Protein AF-A0A672S5M6-F1 (afdb_monomer_lite)

Secondary structure (DSSP, 8-state):
-----------TTTTTSS-HHHHHHHHHHH-TTGGGT--PPP----

Radius of gyration: 17.37 Å; chains: 1; bounding box: 24×19×64 Å

Sequence (46 aa):
MQENPGSIGVDGGYASNVPAFLTKLWTLVEDPETNHLICWSTVSSH

Foldseek 3Di:
DDDDDDDPPDPPPPCVPDPPVVVVVVVLQPDPVNVVVHYDDPPPPD

InterPro domains:
  IPR036388 Winged helix-like DNA-binding domain superfamily [G3DSA:1.10.10.10] (13-46)
  IPR036390 Winged helix DNA-binding domain superfamily [SSF46785] (16-42)

Structure (mmCIF, N/CA/C/O backbone):
data_AF-A0A672S5M6-F1
#
_entry.id   AF-A0A672S5M6-F1
#
loop_
_atom_site.group_PDB
_atom_site.id
_atom_site.type_symbol
_atom_site.label_atom_id
_atom_site.la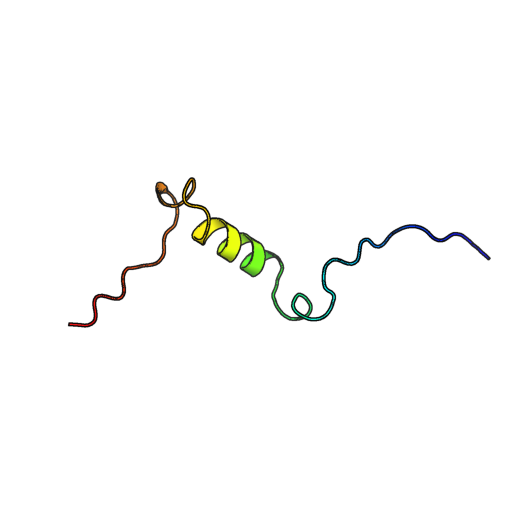bel_alt_id
_atom_site.label_comp_id
_atom_site.label_asym_id
_atom_site.label_entity_id
_atom_site.label_seq_id
_atom_site.pdbx_PDB_ins_code
_atom_site.Cartn_x
_atom_site.Cartn_y
_atom_site.Cartn_z
_atom_site.occupancy
_atom_site.B_iso_or_equiv
_atom_site.auth_seq_id
_atom_site.auth_comp_id
_atom_site.auth_asym_id
_atom_site.auth_atom_id
_atom_site.pdbx_PDB_model_num
ATOM 1 N N . MET A 1 1 ? 5.551 14.126 -42.411 1.00 57.47 1 MET A N 1
ATOM 2 C CA . MET A 1 1 ? 6.060 13.986 -41.032 1.00 57.47 1 MET A CA 1
ATOM 3 C C . MET A 1 1 ? 4.825 13.957 -40.157 1.00 57.47 1 MET A C 1
ATOM 5 O O . MET A 1 1 ? 4.086 14.928 -40.183 1.00 57.47 1 MET A O 1
ATOM 9 N N . GLN A 1 2 ? 4.490 12.790 -39.613 1.00 53.56 2 GLN A N 1
ATOM 10 C CA . GLN A 1 2 ? 3.158 12.488 -39.085 1.00 53.56 2 GLN A CA 1
ATOM 11 C C . GLN A 1 2 ? 3.099 12.838 -37.586 1.00 53.56 2 GLN A C 1
ATOM 13 O O . GLN A 1 2 ? 3.860 12.271 -36.811 1.00 53.56 2 GLN A O 1
ATOM 18 N N . GLU A 1 3 ? 2.243 13.816 -37.267 1.00 44.69 3 GLU A N 1
ATOM 19 C CA . GLU A 1 3 ? 1.377 13.981 -36.085 1.00 44.69 3 GLU A CA 1
ATOM 20 C C . GLU A 1 3 ? 1.955 13.838 -34.656 1.00 44.69 3 GLU A C 1
ATOM 22 O O . GLU A 1 3 ? 2.365 12.769 -34.214 1.00 44.69 3 GLU A O 1
ATOM 27 N N . ASN A 1 4 ? 1.831 14.920 -33.877 1.00 61.94 4 ASN A N 1
ATOM 28 C CA . ASN A 1 4 ? 1.871 14.952 -32.407 1.00 61.94 4 ASN A CA 1
ATOM 29 C C . ASN A 1 4 ? 0.453 15.317 -31.940 1.00 61.94 4 ASN A C 1
ATOM 31 O O . ASN A 1 4 ? -0.036 16.361 -32.378 1.00 61.94 4 ASN A O 1
ATOM 35 N N . PRO A 1 5 ? -0.262 14.471 -31.175 1.00 60.53 5 PRO A N 1
ATOM 36 C CA . PRO A 1 5 ? -0.491 14.800 -29.758 1.00 60.53 5 PRO A CA 1
ATOM 37 C C . PRO A 1 5 ? -0.810 13.566 -28.894 1.00 60.53 5 PRO A C 1
ATOM 39 O O . PRO A 1 5 ? -1.844 12.929 -29.078 1.00 60.53 5 PRO A O 1
ATOM 42 N N . GLY A 1 6 ? 0.003 13.238 -27.887 1.00 52.94 6 GLY A N 1
ATOM 43 C CA . GLY A 1 6 ? -0.452 12.226 -26.925 1.00 52.94 6 GLY A CA 1
ATOM 44 C C . GLY A 1 6 ? 0.616 11.526 -26.117 1.00 52.94 6 GLY A C 1
ATOM 45 O O . GLY A 1 6 ? 0.816 10.327 -26.250 1.00 52.94 6 GLY A O 1
ATOM 46 N N . SER A 1 7 ? 1.234 12.244 -25.194 1.00 57.03 7 SER A N 1
ATOM 47 C CA . SER A 1 7 ? 1.506 11.626 -23.906 1.00 57.03 7 SER A CA 1
ATOM 48 C C . SER A 1 7 ? 1.393 12.724 -22.873 1.00 57.03 7 SER A C 1
ATOM 50 O O . SER A 1 7 ? 2.279 13.566 -22.732 1.00 57.03 7 SER A O 1
ATOM 52 N N . ILE A 1 8 ? 0.245 12.760 -22.201 1.00 55.31 8 ILE A N 1
ATOM 53 C CA . ILE A 1 8 ? 0.123 13.387 -20.890 1.00 55.31 8 ILE A CA 1
ATOM 54 C C . ILE A 1 8 ? 1.041 12.551 -19.994 1.00 55.31 8 ILE A C 1
ATOM 56 O O . ILE A 1 8 ? 0.631 11.562 -19.395 1.00 55.31 8 ILE A O 1
ATOM 60 N N . GLY A 1 9 ? 2.332 12.872 -20.043 1.00 53.84 9 GLY A N 1
ATOM 61 C CA . GLY A 1 9 ? 3.364 12.252 -19.241 1.00 53.84 9 GLY A CA 1
ATOM 62 C C . GLY A 1 9 ? 3.214 12.785 -17.834 1.00 53.84 9 GLY A C 1
ATOM 63 O O . GLY A 1 9 ? 3.848 13.775 -17.476 1.00 53.84 9 GLY A O 1
ATOM 64 N N . VAL A 1 10 ? 2.338 12.150 -17.062 1.00 57.97 10 VAL A N 1
ATOM 65 C CA . VAL A 1 10 ? 2.426 12.227 -15.610 1.00 57.97 10 VAL A CA 1
ATOM 66 C C . VAL A 1 10 ? 3.819 11.666 -15.267 1.00 57.97 10 VAL A C 1
ATOM 68 O O . VAL A 1 10 ? 4.154 10.535 -15.612 1.00 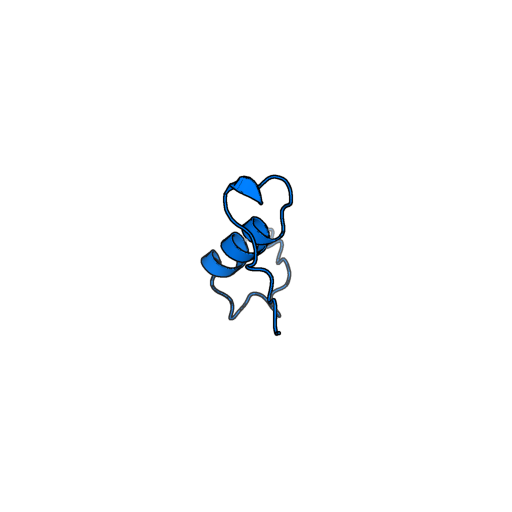57.97 10 VAL A O 1
ATOM 71 N N . ASP A 1 11 ? 4.700 12.541 -14.774 1.00 54.25 11 ASP A N 1
ATOM 72 C CA . ASP A 1 11 ? 5.827 12.210 -13.890 1.00 54.25 11 ASP A CA 1
ATOM 73 C C . ASP A 1 11 ? 6.741 11.018 -14.270 1.00 54.25 11 ASP A C 1
ATOM 75 O O . ASP A 1 11 ? 7.032 10.123 -13.477 1.00 54.25 11 ASP A O 1
ATOM 79 N N . GLY A 1 12 ? 7.363 11.078 -15.452 1.00 52.81 12 GLY A N 1
ATOM 80 C CA . GLY A 1 12 ? 8.368 10.105 -15.923 1.00 52.81 12 GLY A CA 1
ATOM 81 C C . GLY A 1 12 ? 9.690 9.997 -15.128 1.00 52.81 12 GLY A C 1
ATOM 82 O O . GLY A 1 12 ? 10.657 9.446 -15.649 1.00 52.81 12 GLY A O 1
ATOM 83 N N . GLY A 1 13 ? 9.773 10.510 -13.895 1.00 54.44 13 GLY A N 1
ATOM 84 C CA . GLY A 1 13 ? 10.971 10.432 -13.043 1.00 54.44 13 GLY A CA 1
ATOM 85 C C . GLY A 1 13 ? 10.843 9.512 -11.823 1.00 54.44 13 GLY A C 1
ATOM 86 O O . GLY A 1 13 ? 11.823 8.878 -11.441 1.00 54.44 13 GLY A O 1
ATOM 87 N N . TYR A 1 14 ? 9.647 9.400 -11.237 1.00 54.72 14 TYR A N 1
ATOM 88 C CA . TYR A 1 14 ? 9.406 8.617 -10.012 1.00 54.72 14 TYR A CA 1
ATOM 89 C C . TYR A 1 14 ? 8.652 7.308 -10.288 1.00 54.72 14 TYR A C 1
ATOM 91 O O . TYR A 1 14 ? 8.844 6.320 -9.582 1.00 54.72 14 TYR A O 1
ATOM 99 N N . ALA A 1 15 ? 7.853 7.269 -11.357 1.00 55.44 15 ALA A N 1
ATOM 100 C CA . ALA A 1 15 ? 7.062 6.104 -11.751 1.00 55.44 15 ALA A CA 1
ATOM 101 C C . ALA A 1 15 ? 7.846 5.041 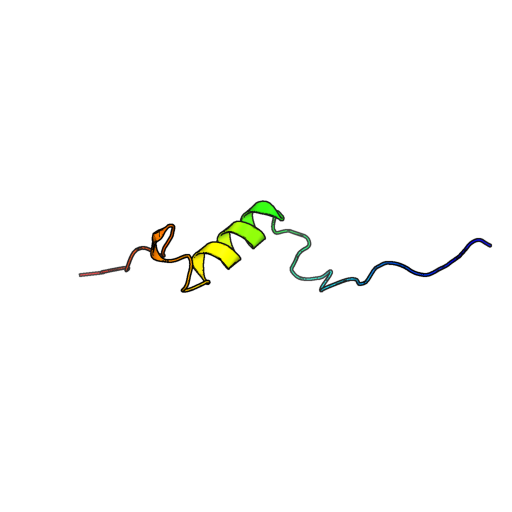-12.549 1.00 55.44 15 ALA A C 1
ATOM 103 O O . ALA A 1 15 ? 7.341 3.948 -12.785 1.00 55.44 15 ALA A O 1
ATOM 104 N N . SER A 1 16 ? 9.081 5.322 -12.976 1.00 58.84 16 SER A N 1
ATOM 105 C CA . SER A 1 16 ? 9.819 4.460 -13.916 1.00 58.84 16 SER A CA 1
ATOM 106 C C . SER A 1 16 ? 10.275 3.119 -13.329 1.00 58.84 16 SER A C 1
ATOM 108 O O . SER A 1 16 ?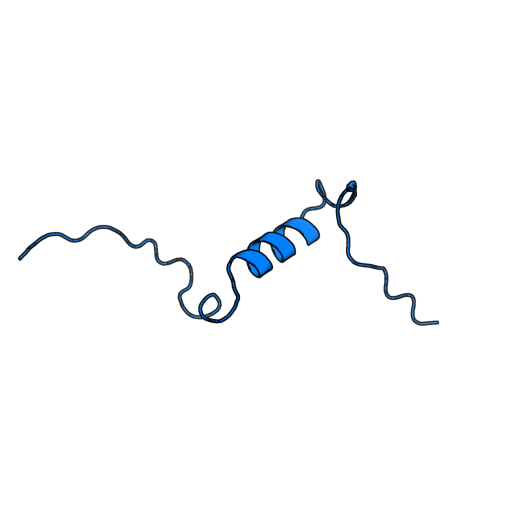 10.515 2.180 -14.084 1.00 58.84 16 SER A O 1
ATOM 110 N N . ASN A 1 17 ? 10.366 3.005 -12.001 1.00 72.25 17 ASN A N 1
ATOM 111 C CA . ASN A 1 17 ? 10.849 1.796 -11.320 1.00 72.25 17 ASN A CA 1
ATOM 112 C C . ASN A 1 17 ? 9.819 1.159 -10.379 1.00 72.25 17 ASN A C 1
ATOM 114 O O . ASN A 1 17 ? 10.095 0.110 -9.799 1.00 72.25 17 ASN A O 1
ATOM 118 N N . VAL A 1 18 ? 8.644 1.771 -10.212 1.00 83.75 18 VAL A N 1
ATOM 119 C CA . VAL A 1 18 ? 7.572 1.218 -9.381 1.00 83.75 18 VAL A CA 1
ATOM 120 C C . VAL A 1 18 ? 6.549 0.569 -10.311 1.00 83.75 18 VAL A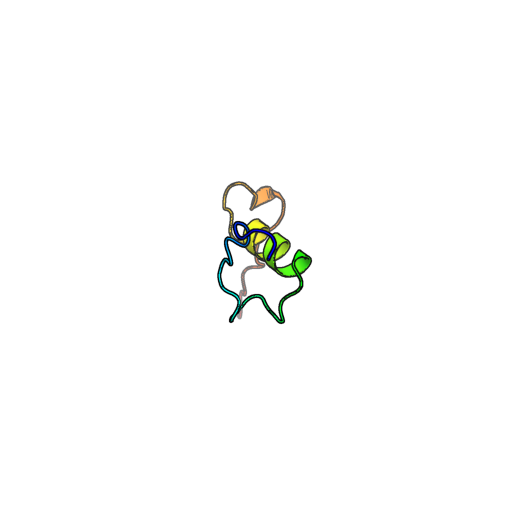 C 1
ATOM 122 O O . VAL A 1 18 ? 5.921 1.266 -11.105 1.00 83.75 18 VAL A O 1
ATOM 125 N N . PRO A 1 19 ? 6.361 -0.761 -10.255 1.00 84.75 19 PRO A N 1
ATOM 126 C CA . PRO A 1 19 ? 5.326 -1.422 -11.032 1.00 84.75 19 PRO A CA 1
ATOM 127 C C . PRO A 1 19 ? 3.956 -0.803 -10.755 1.00 84.75 19 PRO A C 1
ATOM 129 O O . PRO A 1 19 ? 3.590 -0.604 -9.598 1.00 84.75 19 PRO A O 1
ATOM 132 N N . ALA A 1 20 ? 3.157 -0.600 -11.804 1.00 84.81 20 ALA A N 1
ATOM 133 C CA . ALA A 1 20 ? 1.815 -0.019 -11.697 1.00 84.81 20 ALA A CA 1
ATOM 134 C C . ALA A 1 20 ? 0.916 -0.736 -10.669 1.00 84.81 20 ALA A C 1
ATOM 136 O O . ALA A 1 20 ? 0.046 -0.123 -10.056 1.00 84.81 20 ALA A O 1
ATOM 137 N N . PHE A 1 21 ? 1.142 -2.035 -10.449 1.00 89.94 21 PHE A N 1
ATOM 138 C CA . PHE A 1 21 ? 0.477 -2.803 -9.399 1.00 89.94 21 PHE A CA 1
ATOM 139 C C . PHE A 1 21 ? 0.746 -2.244 -7.993 1.00 89.94 21 PHE A C 1
ATOM 141 O O . PHE A 1 21 ? -0.193 -2.075 -7.220 1.00 89.94 21 PHE A O 1
ATOM 148 N N . LEU A 1 22 ? 2.003 -1.925 -7.675 1.00 90.31 22 LEU A N 1
ATOM 149 C CA . LEU A 1 22 ? 2.378 -1.382 -6.370 1.00 90.31 22 LEU A CA 1
ATOM 150 C C . LEU A 1 22 ? 1.816 0.021 -6.174 1.00 90.31 22 LEU A C 1
ATOM 152 O O . LEU A 1 22 ? 1.327 0.316 -5.092 1.00 90.31 22 LEU A O 1
ATOM 156 N N . THR A 1 23 ? 1.813 0.851 -7.219 1.00 88.19 23 THR A N 1
ATOM 157 C CA . THR A 1 23 ? 1.183 2.176 -7.168 1.00 88.19 23 THR A CA 1
ATOM 158 C C . THR A 1 23 ? -0.300 2.060 -6.827 1.00 88.19 23 THR A C 1
ATOM 160 O O . THR A 1 23 ? -0.772 2.722 -5.912 1.00 88.19 23 THR A O 1
ATOM 163 N N . LYS A 1 24 ? -1.028 1.158 -7.500 1.00 88.19 24 LYS A N 1
ATOM 164 C CA . LYS A 1 24 ? -2.455 0.932 -7.221 1.00 88.19 24 LYS A CA 1
ATOM 165 C C . LYS A 1 24 ? -2.696 0.394 -5.815 1.00 88.19 24 LYS A C 1
ATOM 167 O O . LYS A 1 24 ? -3.650 0.816 -5.172 1.00 88.19 24 LYS A O 1
ATOM 172 N N . LEU A 1 25 ? -1.854 -0.528 -5.351 1.00 92.38 25 LEU A N 1
ATOM 173 C CA . LEU A 1 25 ? -1.939 -1.049 -3.991 1.00 92.38 25 LEU A CA 1
ATOM 174 C C . LEU A 1 25 ? -1.707 0.066 -2.966 1.00 92.38 25 LEU A C 1
ATOM 176 O O . LEU A 1 25 ? -2.489 0.191 -2.036 1.00 92.38 25 LEU A O 1
ATOM 180 N N . TRP A 1 26 ? -0.679 0.891 -3.161 1.00 88.94 26 TRP A N 1
ATOM 181 C CA . TRP A 1 26 ? -0.365 2.010 -2.274 1.00 88.94 26 TRP A CA 1
ATOM 182 C C . TRP A 1 26 ? -1.534 2.991 -2.174 1.00 88.94 26 TRP A C 1
ATOM 184 O O . TRP A 1 26 ? -1.984 3.291 -1.073 1.00 88.94 26 TRP A O 1
ATOM 194 N N . THR A 1 27 ? -2.095 3.404 -3.314 1.00 90.31 27 THR A N 1
ATOM 195 C CA . THR A 1 27 ? -3.281 4.272 -3.348 1.00 90.31 27 THR A CA 1
ATOM 196 C C . THR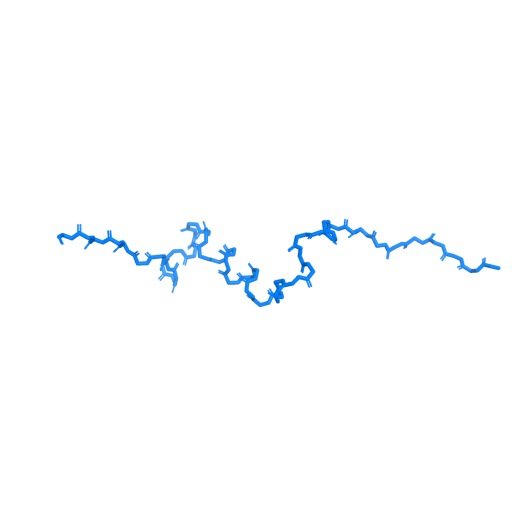 A 1 27 ? -4.468 3.655 -2.606 1.00 90.31 27 THR A C 1
ATOM 198 O O . THR A 1 27 ? -5.162 4.357 -1.882 1.00 90.31 27 THR A O 1
ATOM 201 N N . LEU A 1 28 ? -4.684 2.343 -2.744 1.00 93.56 28 LEU A N 1
ATOM 202 C CA . LEU A 1 28 ? -5.766 1.636 -2.055 1.00 93.56 28 LEU A CA 1
ATOM 203 C C . LEU A 1 28 ? -5.568 1.589 -0.531 1.00 93.56 28 LEU A C 1
ATOM 205 O O . LEU A 1 28 ? -6.539 1.581 0.215 1.00 93.56 28 LEU A O 1
ATOM 209 N N . VAL A 1 29 ? -4.325 1.521 -0.057 1.00 92.69 29 VAL A N 1
ATOM 210 C CA . VAL A 1 29 ? -4.027 1.515 1.384 1.00 92.69 29 VAL A CA 1
ATOM 211 C C . VAL A 1 29 ? -4.139 2.926 1.980 1.00 92.69 29 VAL A C 1
ATOM 213 O O . VAL A 1 29 ? -4.442 3.068 3.161 1.00 92.69 29 VAL A O 1
ATOM 216 N N . GLU A 1 30 ? -3.886 3.974 1.191 1.00 90.12 30 GLU A N 1
ATOM 217 C CA . GLU A 1 30 ? -3.987 5.371 1.640 1.00 90.12 30 GLU A CA 1
ATOM 218 C C . GLU A 1 30 ? -5.420 5.919 1.665 1.00 90.12 30 GLU A C 1
ATOM 220 O O . GLU A 1 30 ? -5.683 6.899 2.366 1.00 90.12 30 GLU A O 1
ATOM 225 N N . ASP A 1 31 ? -6.342 5.315 0.917 1.00 92.19 31 ASP A N 1
ATOM 226 C CA . ASP A 1 31 ? -7.730 5.764 0.853 1.00 92.19 31 ASP A CA 1
ATOM 227 C C . ASP A 1 31 ? -8.525 5.337 2.111 1.00 92.19 31 ASP A C 1
ATOM 229 O O . ASP A 1 31 ? -8.684 4.142 2.393 1.00 92.19 31 ASP A O 1
ATOM 233 N N . PRO A 1 32 ? -9.063 6.297 2.897 1.00 89.62 32 PRO A N 1
ATOM 234 C CA . PRO A 1 32 ? -9.833 5.989 4.092 1.00 89.62 32 PRO A CA 1
ATOM 235 C C . PRO A 1 32 ? -11.156 5.273 3.811 1.00 89.62 32 PRO A C 1
ATOM 237 O O . PRO A 1 32 ? -11.666 4.602 4.713 1.00 89.62 32 PRO A O 1
ATOM 240 N N . GLU A 1 33 ? -11.709 5.383 2.600 1.00 94.50 33 GLU A N 1
ATOM 241 C CA . GLU A 1 33 ? -12.909 4.642 2.212 1.00 94.50 33 GLU A CA 1
ATOM 242 C C . GLU A 1 33 ? -12.610 3.142 2.132 1.00 94.50 33 GLU A C 1
ATOM 244 O O . GLU A 1 33 ? -13.422 2.335 2.581 1.00 94.50 33 GLU A O 1
ATOM 249 N N . THR A 1 34 ? -11.420 2.751 1.669 1.00 92.69 34 THR A N 1
ATOM 250 C CA . THR A 1 34 ? -11.007 1.347 1.502 1.00 92.69 34 THR A CA 1
ATOM 251 C C . THR A 1 34 ? -10.285 0.757 2.711 1.00 92.69 34 THR A C 1
ATOM 253 O O . THR A 1 34 ? -9.983 -0.438 2.706 1.00 92.69 34 THR A O 1
ATOM 256 N N . ASN A 1 35 ? -10.111 1.525 3.791 1.00 89.50 35 ASN A N 1
ATOM 257 C CA . ASN A 1 35 ? -9.489 1.064 5.041 1.00 89.50 35 ASN A CA 1
ATOM 258 C C . ASN A 1 35 ? -10.120 -0.209 5.632 1.00 89.50 35 ASN A C 1
ATOM 260 O O . ASN A 1 35 ? -9.448 -1.001 6.290 1.00 89.50 35 ASN A O 1
ATOM 264 N N . HIS A 1 36 ? -11.422 -0.415 5.416 1.00 91.12 36 HIS A N 1
ATOM 265 C CA . HIS A 1 36 ? -12.135 -1.607 5.883 1.00 91.12 36 HIS A CA 1
ATOM 266 C C . HIS A 1 36 ? -11.772 -2.880 5.097 1.00 91.12 36 HIS A C 1
ATOM 268 O O . HIS A 1 36 ? -12.045 -3.985 5.563 1.00 91.12 36 HIS A O 1
ATOM 274 N N . LEU A 1 37 ? -11.164 -2.731 3.916 1.00 92.44 37 LEU A N 1
ATOM 275 C CA . LEU A 1 37 ? -10.677 -3.819 3.066 1.00 92.44 37 LEU A CA 1
ATOM 276 C C . LEU A 1 37 ? -9.174 -4.042 3.256 1.00 92.44 37 LEU A C 1
ATOM 278 O O . LEU A 1 37 ? -8.715 -5.185 3.266 1.00 92.44 37 LEU A O 1
ATOM 282 N N . ILE A 1 38 ? -8.409 -2.956 3.389 1.00 89.25 38 ILE A N 1
ATOM 283 C CA . ILE A 1 38 ? -6.955 -2.974 3.532 1.00 89.25 38 ILE A CA 1
ATOM 284 C C . ILE A 1 38 ? -6.487 -1.757 4.328 1.00 89.25 38 ILE A C 1
ATOM 286 O O . ILE A 1 38 ? -6.900 -0.642 4.053 1.00 89.25 38 ILE A O 1
ATOM 290 N N . CYS A 1 39 ? -5.604 -1.959 5.302 1.00 90.31 39 CYS A N 1
ATOM 291 C CA . CYS A 1 39 ? -5.057 -0.884 6.125 1.00 90.31 39 CYS A CA 1
ATOM 292 C C . CYS A 1 39 ? -3.635 -1.243 6.564 1.00 90.31 39 CYS A C 1
ATOM 294 O O . CYS A 1 39 ? -3.280 -2.424 6.673 1.00 90.31 39 CYS A O 1
ATOM 296 N N . TRP A 1 40 ? -2.813 -0.229 6.829 1.00 87.69 40 TRP A N 1
ATOM 297 C CA . TRP A 1 40 ? -1.526 -0.432 7.480 1.00 87.69 40 TRP A CA 1
ATOM 298 C C . TRP A 1 40 ? -1.723 -1.059 8.861 1.00 87.69 40 TRP A C 1
ATOM 300 O O . TRP A 1 40 ? -2.553 -0.630 9.660 1.00 87.69 40 TRP A O 1
ATOM 310 N N . SER A 1 41 ? -0.915 -2.068 9.178 1.00 82.94 41 SER A N 1
ATOM 311 C CA . SER A 1 41 ? -0.864 -2.577 10.546 1.00 82.94 41 SER A CA 1
ATOM 312 C C . SER A 1 41 ? -0.263 -1.506 11.454 1.00 82.94 41 SER A C 1
ATOM 314 O O . SER A 1 41 ? 0.788 -0.944 11.143 1.00 82.94 41 SER A O 1
ATOM 316 N N . THR A 1 42 ? -0.914 -1.214 12.580 1.00 81.56 42 THR A N 1
ATOM 317 C CA . THR A 1 42 ? -0.361 -0.289 13.570 1.00 81.56 42 THR A CA 1
ATOM 318 C C . THR A 1 42 ? 0.937 -0.878 14.103 1.00 81.56 42 THR A C 1
ATOM 320 O O . THR A 1 42 ? 0.928 -1.966 14.681 1.00 81.56 42 THR A O 1
ATOM 323 N N . VAL A 1 43 ? 2.056 -0.178 13.927 1.00 69.94 43 VAL A N 1
ATOM 324 C CA . VAL A 1 43 ? 3.331 -0.584 14.523 1.00 69.94 43 VAL A CA 1
ATOM 325 C C . VAL A 1 43 ? 3.264 -0.272 16.017 1.00 69.94 43 VAL A C 1
ATOM 327 O O . VAL A 1 43 ? 3.714 0.775 16.472 1.00 69.94 43 VAL A O 1
ATOM 330 N N . SER A 1 44 ? 2.640 -1.154 16.795 1.00 67.38 44 SER A N 1
ATOM 331 C CA . SER A 1 44 ? 2.710 -1.103 18.252 1.00 67.38 44 SER A CA 1
ATOM 332 C C . SER A 1 44 ? 4.055 -1.690 18.683 1.00 67.38 44 SER A C 1
ATOM 334 O O . SER A 1 44 ? 4.133 -2.842 19.108 1.00 67.38 44 SER A O 1
ATOM 336 N N . SER A 1 45 ? 5.130 -0.920 18.508 1.00 66.31 45 SER A N 1
ATOM 337 C CA . SER A 1 45 ? 6.383 -1.189 19.214 1.00 66.31 45 SER A CA 1
ATOM 338 C C . SER A 1 45 ? 6.140 -0.921 20.695 1.00 66.31 45 SER A C 1
ATOM 340 O O . SER A 1 45 ? 5.957 0.230 21.090 1.00 66.31 45 SER A O 1
ATOM 342 N N . HIS A 1 46 ? 6.088 -1.992 21.479 1.00 55.94 46 HIS A N 1
ATOM 343 C CA . HIS A 1 46 ? 6.160 -1.960 22.935 1.00 55.94 46 HIS A CA 1
ATOM 344 C C . HIS A 1 46 ? 7.566 -2.370 23.374 1.00 55.94 46 HIS A C 1
ATOM 346 O O . HIS A 1 46 ? 8.181 -3.188 22.648 1.00 55.94 46 HIS A O 1
#

Organism: Sinocyclocheilus grahami (NCBI:txid75366)

pLDDT: mean 74.99, std 16.35, range [44.69, 94.5]